Protein AF-A0A9P4R7D5-F1 (afdb_monomer_lite)

Organism: NCBI:txid682080

Structure (mmCIF, N/CA/C/O backbone):
data_AF-A0A9P4R7D5-F1
#
_entry.id   AF-A0A9P4R7D5-F1
#
loop_
_atom_site.group_PDB
_atom_site.id
_atom_site.type_symbol
_atom_site.label_atom_id
_atom_site.label_alt_id
_atom_site.label_comp_id
_atom_site.label_asym_id
_atom_site.label_entity_id
_atom_site.label_seq_id
_atom_site.pdbx_PDB_ins_code
_atom_site.Cartn_x
_atom_site.Cartn_y
_atom_site.Cartn_z
_atom_site.occupancy
_atom_site.B_iso_or_equiv
_atom_site.auth_seq_id
_atom_site.auth_comp_id
_atom_site.auth_asym_id
_atom_site.auth_atom_id
_atom_site.pdbx_PDB_model_num
ATOM 1 N N . HIS A 1 1 ? 1.547 2.127 -14.965 1.00 71.81 1 HIS A N 1
ATOM 2 C CA . HIS A 1 1 ? 1.254 3.257 -14.063 1.00 71.81 1 HIS A CA 1
ATOM 3 C C . HIS A 1 1 ? -0.215 3.496 -13.785 1.00 71.81 1 HIS A C 1
ATOM 5 O O . HIS A 1 1 ? -0.590 3.419 -12.624 1.00 71.81 1 HIS A O 1
ATOM 11 N N . GLU A 1 2 ? -1.041 3.765 -14.800 1.00 81.06 2 GLU A N 1
ATOM 12 C CA . GLU A 1 2 ? -2.438 4.200 -14.597 1.00 81.06 2 GLU A CA 1
ATOM 13 C C . GLU A 1 2 ? -3.284 3.210 -13.784 1.00 81.06 2 GLU A C 1
ATOM 15 O O . GLU A 1 2 ? -4.050 3.630 -12.922 1.00 81.06 2 GLU A O 1
ATOM 20 N N . LEU A 1 3 ? -3.084 1.902 -13.986 1.00 82.81 3 LEU A N 1
ATOM 21 C CA . LEU A 1 3 ? -3.769 0.858 -13.212 1.00 82.81 3 LEU A CA 1
ATOM 22 C C . LEU A 1 3 ? -3.379 0.884 -11.727 1.00 82.81 3 LEU A C 1
ATOM 24 O O . LEU A 1 3 ? -4.254 0.952 -10.879 1.00 82.81 3 LEU A O 1
ATOM 28 N N . ILE A 1 4 ? -2.080 0.964 -11.401 1.00 82.81 4 ILE A N 1
ATOM 29 C CA . ILE A 1 4 ? -1.633 1.088 -10.000 1.00 82.81 4 ILE A CA 1
ATOM 30 C C . ILE A 1 4 ? -2.220 2.358 -9.368 1.00 82.81 4 ILE A C 1
ATOM 32 O O . ILE A 1 4 ? -2.631 2.354 -8.212 1.00 82.81 4 ILE A O 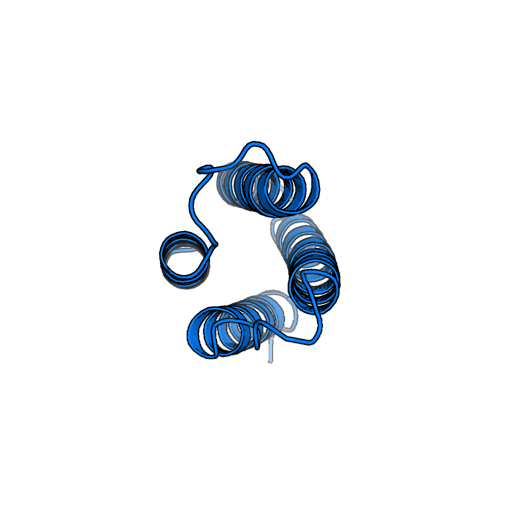1
ATOM 36 N N . GLN A 1 5 ? -2.274 3.461 -10.118 1.00 85.31 5 GLN A N 1
ATOM 37 C CA . GLN A 1 5 ? -2.830 4.714 -9.619 1.00 85.31 5 GLN A CA 1
ATOM 38 C C . GLN A 1 5 ? -4.340 4.627 -9.358 1.00 85.31 5 GLN A C 1
ATOM 40 O O . GLN A 1 5 ? -4.816 5.199 -8.376 1.00 85.31 5 GLN A O 1
ATOM 45 N N . LYS A 1 6 ? -5.078 3.903 -10.207 1.00 87.56 6 LYS A N 1
ATOM 46 C CA . LYS A 1 6 ? -6.494 3.581 -10.003 1.00 87.56 6 LYS A CA 1
ATOM 47 C C . LYS A 1 6 ? -6.682 2.772 -8.718 1.00 87.56 6 LYS A C 1
ATOM 49 O O . LYS A 1 6 ? -7.422 3.218 -7.846 1.00 87.56 6 LYS A O 1
ATOM 54 N N . ASP A 1 7 ? -5.944 1.674 -8.567 1.00 85.69 7 ASP A N 1
ATOM 55 C CA . ASP A 1 7 ? -6.043 0.772 -7.412 1.00 85.69 7 ASP A CA 1
ATOM 56 C C . ASP A 1 7 ? -5.726 1.519 -6.099 1.00 85.69 7 ASP A C 1
ATOM 58 O O . ASP A 1 7 ? -6.418 1.381 -5.092 1.00 85.69 7 ASP A O 1
ATOM 62 N N . LEU A 1 8 ? -4.725 2.409 -6.114 1.00 85.69 8 LEU A N 1
ATOM 63 C CA . LEU A 1 8 ? -4.410 3.282 -4.979 1.00 85.69 8 LEU A CA 1
ATOM 64 C C . LEU A 1 8 ? -5.556 4.242 -4.620 1.00 85.69 8 LEU A C 1
ATOM 66 O O . LEU A 1 8 ? -5.837 4.441 -3.437 1.00 85.69 8 LEU A O 1
ATOM 70 N N . ASN A 1 9 ? -6.227 4.844 -5.601 1.00 86.81 9 ASN A N 1
ATOM 71 C CA . ASN A 1 9 ? -7.353 5.736 -5.317 1.00 86.81 9 ASN A CA 1
ATOM 72 C C . ASN A 1 9 ? -8.530 4.975 -4.689 1.00 86.81 9 ASN A C 1
ATOM 74 O O . ASN A 1 9 ? -9.124 5.467 -3.733 1.00 86.81 9 ASN A O 1
ATOM 78 N N . GLU A 1 10 ? -8.815 3.762 -5.163 1.00 86.50 10 GLU A N 1
ATOM 79 C CA . GLU A 1 10 ? -9.862 2.904 -4.594 1.00 86.50 10 GLU A CA 1
ATOM 80 C C . GLU A 1 10 ? -9.536 2.488 -3.152 1.00 86.50 10 GLU A C 1
ATOM 82 O O . GLU A 1 10 ? -10.408 2.518 -2.281 1.00 86.50 10 GLU A O 1
ATOM 87 N N . ILE A 1 11 ? -8.260 2.203 -2.858 1.00 85.56 11 ILE A N 1
ATOM 88 C CA . ILE A 1 11 ? -7.792 1.981 -1.484 1.00 85.56 11 ILE A CA 1
ATOM 89 C C . ILE A 1 11 ? -8.069 3.216 -0.622 1.00 85.56 11 ILE A C 1
ATOM 91 O O . ILE A 1 11 ? -8.606 3.072 0.472 1.00 85.56 11 ILE A O 1
ATOM 95 N N . TRP A 1 12 ? -7.736 4.423 -1.093 1.00 86.12 12 TRP A N 1
ATOM 96 C CA . TRP A 1 12 ? -7.948 5.663 -0.335 1.00 86.12 12 TRP A CA 1
ATOM 97 C C . TRP A 1 12 ? -9.411 5.900 0.035 1.00 86.12 12 TRP A C 1
ATOM 99 O O . TRP A 1 12 ? -9.690 6.265 1.177 1.00 86.12 12 TRP A O 1
ATOM 109 N N . GLU A 1 13 ? -10.329 5.687 -0.905 1.00 85.12 13 GLU A N 1
ATOM 110 C CA . GLU A 1 13 ? -11.767 5.844 -0.665 1.00 85.12 13 GLU A CA 1
ATOM 111 C C . GLU A 1 13 ? -12.300 4.829 0.350 1.00 85.12 13 GLU A C 1
ATOM 113 O O . GLU A 1 13 ? -13.216 5.135 1.113 1.00 85.12 13 GLU A O 1
ATOM 118 N N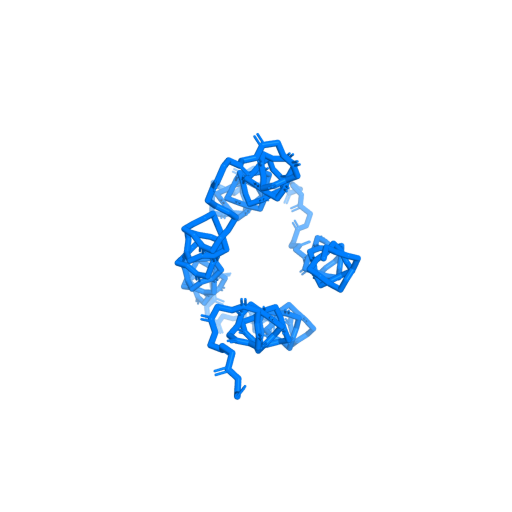 . ALA A 1 14 ? -11.694 3.643 0.401 1.00 81.69 14 ALA A N 1
ATOM 119 C CA . ALA A 1 14 ? -12.057 2.594 1.341 1.00 81.69 14 ALA A CA 1
ATOM 120 C C . ALA A 1 14 ? -11.343 2.707 2.703 1.00 81.69 14 ALA A C 1
ATOM 122 O O . ALA A 1 14 ? -11.701 1.990 3.644 1.00 81.69 14 ALA A O 1
ATOM 123 N N . LEU A 1 15 ? -10.338 3.586 2.842 1.00 80.56 15 LEU A N 1
ATOM 124 C CA . LEU A 1 15 ? -9.662 3.802 4.117 1.00 80.56 15 LEU A CA 1
ATOM 125 C C . LEU 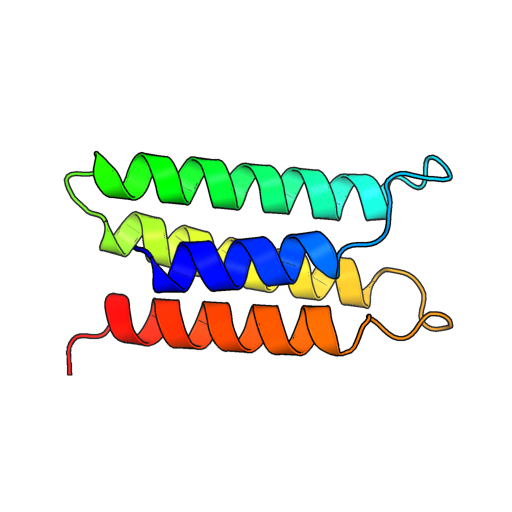A 1 15 ? -10.575 4.549 5.096 1.00 80.56 15 LEU A C 1
ATOM 127 O O . LEU A 1 15 ? -11.207 5.544 4.732 1.00 80.56 15 LEU A O 1
ATOM 131 N N . PRO A 1 16 ? -10.579 4.148 6.380 1.00 73.50 16 PRO A N 1
ATOM 132 C CA . PRO A 1 16 ? -11.329 4.861 7.399 1.00 73.50 16 PRO A CA 1
ATOM 133 C C . PRO A 1 16 ? -10.928 6.349 7.436 1.00 73.50 16 PRO A C 1
ATOM 135 O O . PRO A 1 16 ? -9.749 6.691 7.228 1.00 73.50 16 PRO A O 1
ATOM 138 N N . PRO A 1 17 ? -11.897 7.253 7.670 1.00 71.69 17 PRO A N 1
ATOM 139 C CA . PRO A 1 17 ? -11.612 8.668 7.823 1.00 71.69 17 PRO A CA 1
ATOM 140 C C . PRO A 1 17 ? -10.676 8.889 9.010 1.00 71.69 17 PRO A C 1
ATOM 142 O O . PRO A 1 17 ? -10.610 8.096 9.948 1.00 71.69 17 PRO A O 1
ATOM 145 N N . GLU A 1 18 ? -9.958 10.004 8.977 1.00 67.88 18 GLU A N 1
ATOM 146 C CA . GLU A 1 18 ? -9.049 10.421 10.051 1.00 67.88 18 GLU A CA 1
ATOM 147 C C . GLU A 1 18 ? -9.791 10.785 11.358 1.00 67.88 18 GLU A C 1
ATOM 149 O O . GLU A 1 18 ? -9.169 11.061 12.386 1.00 67.88 18 GLU A O 1
ATOM 154 N N . GLU A 1 19 ? -11.128 10.760 11.336 1.00 57.19 19 GLU A N 1
ATOM 155 C CA . GLU A 1 19 ? -11.983 11.090 12.467 1.00 57.19 19 GLU A CA 1
ATOM 156 C C . GLU A 1 19 ? -11.804 10.100 13.628 1.00 57.19 19 GLU A C 1
ATOM 158 O O . GLU A 1 19 ? -11.948 8.884 13.485 1.00 57.19 19 GLU A O 1
ATOM 163 N N . ASN A 1 20 ? -11.553 10.676 14.808 1.00 54.69 20 ASN A N 1
ATOM 164 C CA . ASN A 1 20 ? -11.382 10.063 16.134 1.00 54.69 20 ASN A CA 1
ATOM 165 C C . ASN A 1 20 ? -9.951 9.794 16.607 1.00 54.69 20 ASN A C 1
ATOM 167 O O . ASN A 1 20 ? -9.778 9.065 17.583 1.00 54.69 20 ASN A O 1
ATOM 171 N N . GLY A 1 21 ? -8.921 10.370 15.971 1.00 58.25 21 GLY A N 1
ATOM 172 C CA . GLY A 1 21 ? -7.567 10.417 16.549 1.00 58.25 21 GLY A CA 1
ATOM 173 C C . GLY A 1 21 ? -6.979 9.044 16.895 1.00 58.25 21 GLY A C 1
ATOM 174 O O . GLY A 1 21 ? -6.077 8.940 17.722 1.00 58.25 21 GLY A O 1
ATOM 175 N N . THR A 1 22 ? -7.511 7.976 16.294 1.00 69.88 22 THR A N 1
ATOM 176 C CA . THR A 1 22 ? -7.097 6.607 16.582 1.00 69.88 22 THR A CA 1
ATOM 177 C C . THR A 1 22 ? -5.784 6.369 15.841 1.00 69.88 22 THR A C 1
ATOM 179 O O . THR A 1 22 ? -5.788 6.339 14.605 1.00 69.88 22 THR A O 1
ATOM 182 N N . PRO A 1 23 ? -4.653 6.168 16.544 1.00 79.31 23 PRO A N 1
ATOM 183 C CA . PRO A 1 23 ? -3.336 6.098 15.907 1.00 79.31 23 PRO A CA 1
ATOM 184 C C . PRO A 1 23 ? -3.237 5.018 14.824 1.00 79.31 23 PRO A C 1
ATOM 186 O O . PRO A 1 23 ? -2.449 5.130 13.890 1.00 79.31 23 PRO A O 1
ATOM 189 N N . ALA A 1 24 ? -4.050 3.967 14.924 1.00 77.25 24 ALA A N 1
ATOM 190 C CA . ALA A 1 24 ? -4.078 2.884 13.956 1.00 77.25 24 ALA A CA 1
ATOM 191 C C . ALA A 1 24 ? -4.671 3.287 12.586 1.00 77.25 24 ALA A C 1
ATOM 193 O O . ALA A 1 24 ? -4.145 2.852 11.562 1.00 77.25 24 ALA A O 1
ATOM 194 N N . TYR A 1 25 ? -5.682 4.165 12.541 1.00 78.94 25 TYR A N 1
ATOM 195 C CA . TYR A 1 25 ? -6.206 4.699 11.274 1.00 78.94 25 TYR A CA 1
ATOM 196 C C . TYR A 1 25 ? -5.203 5.649 10.616 1.00 78.94 25 TYR A C 1
ATOM 198 O O . TYR A 1 25 ? -4.970 5.568 9.409 1.00 78.94 25 TYR A O 1
ATOM 206 N N . LEU A 1 26 ? -4.526 6.471 11.425 1.00 82.88 26 LEU A N 1
ATOM 207 C CA . LEU A 1 26 ? -3.447 7.338 10.953 1.00 82.88 26 LEU A CA 1
ATOM 208 C C . LEU A 1 26 ? -2.312 6.523 10.316 1.00 82.88 26 LEU A C 1
ATOM 210 O O . LEU A 1 26 ? -1.845 6.863 9.232 1.00 82.88 26 LEU A O 1
ATOM 214 N N . ARG A 1 27 ? -1.908 5.405 10.937 1.00 86.00 27 ARG A N 1
ATOM 215 C CA . ARG A 1 27 ? -0.882 4.509 10.373 1.00 86.00 27 ARG A CA 1
ATOM 216 C C . ARG A 1 27 ? -1.251 3.989 8.981 1.00 86.00 27 ARG A C 1
ATOM 218 O O . ARG A 1 27 ? -0.380 3.943 8.117 1.00 86.00 27 ARG A O 1
ATOM 225 N N . CYS A 1 28 ? -2.521 3.654 8.743 1.00 85.94 28 CYS A N 1
ATOM 226 C CA . CYS A 1 28 ? -2.984 3.212 7.424 1.00 85.94 28 CYS A CA 1
ATOM 227 C C . CYS A 1 28 ? -2.850 4.322 6.371 1.00 85.94 28 CYS A C 1
ATOM 229 O O . CYS A 1 28 ? -2.322 4.088 5.285 1.00 85.94 28 CYS A O 1
ATOM 231 N N . ARG A 1 29 ? -3.262 5.551 6.710 1.00 86.38 29 ARG A N 1
ATOM 232 C CA . ARG A 1 29 ? -3.176 6.713 5.809 1.00 86.38 29 ARG A CA 1
ATOM 233 C C . ARG A 1 29 ? -1.738 7.134 5.512 1.00 86.38 29 ARG A C 1
ATOM 235 O O . ARG A 1 29 ? -1.424 7.446 4.366 1.00 86.38 29 ARG A O 1
ATOM 242 N N . VAL A 1 30 ? -0.850 7.087 6.506 1.00 89.06 30 VAL A N 1
ATOM 243 C CA . VAL A 1 30 ? 0.586 7.369 6.323 1.00 89.06 30 VAL A CA 1
ATOM 244 C C . VAL A 1 30 ? 1.232 6.346 5.387 1.00 89.06 30 VAL A C 1
ATOM 246 O O . VAL A 1 30 ? 1.978 6.717 4.476 1.00 89.06 30 VAL A O 1
ATOM 249 N N . LEU A 1 31 ? 0.926 5.060 5.573 1.00 90.50 31 LEU A N 1
ATOM 250 C CA . LEU A 1 31 ? 1.444 4.003 4.709 1.00 90.50 31 LEU A CA 1
ATOM 251 C C . LEU A 1 31 ? 0.925 4.146 3.269 1.00 90.50 31 LEU A C 1
ATOM 253 O O . LEU A 1 31 ? 1.715 4.080 2.329 1.00 90.50 31 LEU A O 1
ATOM 257 N N . TYR A 1 32 ? -0.362 4.460 3.096 1.00 89.00 32 TYR A N 1
ATOM 258 C CA . TYR A 1 32 ? -0.930 4.797 1.788 1.00 89.00 32 TYR A CA 1
ATOM 259 C C . TYR A 1 32 ? -0.229 5.999 1.130 1.00 89.00 32 TYR A C 1
ATOM 261 O O . TYR A 1 32 ? 0.167 5.933 -0.036 1.00 89.00 32 TYR A O 1
ATOM 269 N N . GLY A 1 33 ? -0.019 7.088 1.877 1.00 90.00 33 GLY A N 1
ATOM 270 C CA . GLY A 1 33 ? 0.702 8.260 1.376 1.00 90.00 33 GLY A CA 1
ATOM 271 C C . GLY A 1 33 ? 2.111 7.904 0.896 1.00 90.00 33 GLY A C 1
ATOM 272 O O . GLY A 1 33 ? 2.537 8.346 -0.171 1.00 90.00 33 GLY A O 1
ATOM 273 N N . THR A 1 34 ? 2.789 7.018 1.628 1.00 91.69 34 THR A N 1
ATOM 274 C CA . THR A 1 34 ? 4.111 6.499 1.254 1.00 91.69 34 THR A CA 1
ATOM 275 C C . THR A 1 34 ? 4.054 5.711 -0.058 1.00 91.69 34 THR A C 1
ATOM 277 O O . THR A 1 34 ? 4.860 5.965 -0.952 1.00 91.69 34 THR A O 1
ATOM 280 N N . MET A 1 35 ? 3.068 4.822 -0.229 1.00 90.12 35 MET A N 1
ATOM 281 C CA . MET A 1 35 ? 2.860 4.074 -1.479 1.00 90.12 35 MET A CA 1
ATOM 282 C C . MET A 1 35 ? 2.653 5.003 -2.680 1.00 90.12 35 MET A C 1
ATOM 284 O O . MET A 1 35 ? 3.260 4.799 -3.732 1.00 90.12 35 MET A O 1
ATOM 288 N N . LYS A 1 36 ? 1.865 6.072 -2.513 1.00 90.25 36 LYS A N 1
ATOM 289 C CA . LYS A 1 36 ? 1.637 7.076 -3.562 1.00 90.25 36 LYS A CA 1
ATOM 290 C C . LYS A 1 36 ? 2.921 7.816 -3.947 1.00 90.25 36 LYS A C 1
ATOM 292 O O . LYS A 1 36 ? 3.184 8.009 -5.132 1.00 90.25 36 LYS A O 1
ATOM 297 N N . THR A 1 37 ? 3.753 8.184 -2.971 1.00 90.56 37 THR A N 1
ATOM 298 C CA . THR A 1 37 ? 5.067 8.790 -3.240 1.00 90.56 37 THR A CA 1
ATOM 299 C C . THR A 1 37 ? 6.006 7.825 -3.962 1.00 90.56 37 THR A C 1
ATOM 301 O O . THR A 1 37 ? 6.747 8.242 -4.849 1.00 90.56 37 THR A O 1
ATOM 304 N N . PHE A 1 38 ? 5.987 6.536 -3.616 1.00 89.12 38 PHE A N 1
ATOM 305 C CA . PHE A 1 38 ? 6.777 5.530 -4.328 1.00 89.12 38 PHE A CA 1
ATOM 306 C C . PHE A 1 38 ? 6.313 5.381 -5.775 1.00 89.12 38 PHE A C 1
ATOM 308 O O . PHE A 1 38 ? 7.153 5.370 -6.667 1.00 89.12 38 PHE A O 1
ATOM 315 N N . LEU A 1 39 ? 5.004 5.374 -6.037 1.00 87.75 39 LEU A N 1
ATOM 316 C CA . LEU A 1 39 ? 4.496 5.320 -7.408 1.00 87.75 39 LEU A CA 1
ATOM 317 C C . LEU A 1 39 ? 4.978 6.512 -8.251 1.00 87.75 39 LEU A C 1
ATOM 319 O O . LEU A 1 39 ? 5.436 6.317 -9.371 1.00 87.75 39 LEU A O 1
ATOM 323 N N . GLN A 1 40 ? 4.966 7.726 -7.697 1.00 87.81 40 GLN A N 1
ATOM 324 C CA . GLN A 1 40 ? 5.513 8.909 -8.379 1.00 87.81 40 GLN A CA 1
ATOM 325 C C . GLN A 1 40 ? 7.018 8.786 -8.658 1.00 87.81 40 GLN A C 1
ATOM 327 O O . GLN A 1 40 ? 7.511 9.270 -9.672 1.00 87.81 40 GLN A O 1
ATOM 332 N N . LYS A 1 41 ? 7.768 8.129 -7.765 1.00 86.31 41 LYS A N 1
ATOM 333 C CA . LYS A 1 41 ? 9.196 7.856 -7.977 1.00 86.31 41 LYS A CA 1
ATOM 334 C C . LYS A 1 41 ? 9.436 6.782 -9.031 1.00 86.31 41 LYS A C 1
ATOM 336 O O . LYS A 1 41 ? 10.475 6.836 -9.679 1.00 86.31 41 LYS A O 1
ATOM 341 N N . ALA A 1 42 ? 8.515 5.835 -9.219 1.00 85.94 42 ALA A N 1
ATOM 342 C CA . ALA A 1 42 ? 8.642 4.806 -10.249 1.00 85.94 42 ALA A CA 1
ATOM 343 C C . ALA A 1 42 ? 8.716 5.417 -11.659 1.00 85.94 42 ALA A C 1
ATOM 345 O O . ALA A 1 42 ? 9.493 4.924 -12.469 1.00 85.94 42 ALA A O 1
ATOM 346 N N . ASP A 1 43 ? 8.008 6.526 -11.916 1.00 81.00 43 ASP A N 1
ATOM 347 C CA . ASP A 1 43 ? 8.065 7.257 -13.198 1.00 81.00 43 ASP A CA 1
ATOM 348 C C . ASP A 1 43 ? 9.454 7.832 -13.510 1.00 81.00 43 ASP A C 1
ATOM 350 O O . ASP A 1 43 ? 9.813 8.026 -14.668 1.00 81.00 43 ASP A O 1
ATOM 354 N N . MET A 1 44 ? 10.236 8.124 -12.470 1.00 84.75 44 MET A N 1
ATOM 355 C CA . MET A 1 44 ? 11.571 8.720 -12.577 1.00 84.75 44 MET A CA 1
ATOM 356 C C . MET A 1 44 ? 12.687 7.717 -12.249 1.00 84.75 44 MET A C 1
ATOM 358 O O . MET A 1 44 ? 13.861 8.087 -12.223 1.00 84.75 44 MET A O 1
ATOM 362 N N . SER A 1 45 ? 12.336 6.465 -11.948 1.00 85.62 45 SER A N 1
ATOM 363 C CA . SER A 1 45 ? 13.285 5.440 -11.521 1.00 85.62 45 SER A CA 1
ATOM 364 C C . SER A 1 45 ? 13.957 4.797 -12.727 1.00 85.62 45 SER A C 1
ATOM 366 O O . SER A 1 45 ? 13.302 4.447 -13.705 1.00 85.62 45 SER A O 1
ATOM 368 N N . SER A 1 46 ? 15.264 4.555 -12.626 1.00 84.50 46 SER A N 1
ATOM 369 C CA . SER A 1 46 ? 15.987 3.696 -13.571 1.00 84.50 46 SER A CA 1
ATOM 370 C C . SER A 1 46 ? 15.629 2.213 -13.422 1.00 84.50 46 SER A C 1
ATOM 372 O O . SER A 1 46 ? 15.957 1.417 -14.296 1.00 84.50 46 SER A O 1
ATOM 374 N N . ASP A 1 47 ? 14.961 1.848 -12.324 1.00 84.38 47 ASP A N 1
ATOM 375 C CA . ASP A 1 47 ? 14.476 0.500 -12.031 1.00 84.38 47 ASP A CA 1
ATOM 376 C C . ASP A 1 47 ? 13.065 0.579 -11.411 1.00 84.38 47 ASP A C 1
ATOM 378 O O . ASP A 1 47 ? 12.910 0.640 -10.183 1.00 84.38 47 ASP A O 1
ATOM 382 N N . PRO A 1 48 ? 12.016 0.697 -12.244 1.00 84.56 48 PRO A N 1
ATOM 383 C CA . PRO A 1 48 ? 10.633 0.767 -11.778 1.00 84.56 48 PRO A CA 1
ATOM 384 C C . PRO A 1 48 ? 10.155 -0.530 -11.110 1.00 84.56 48 PRO A C 1
ATOM 386 O O . PRO A 1 48 ? 9.343 -0.472 -10.189 1.00 84.56 48 PRO A O 1
ATOM 389 N N . GLU A 1 49 ? 10.684 -1.689 -11.512 1.00 86.25 49 GLU A N 1
ATOM 390 C CA . GLU A 1 49 ? 10.314 -3.000 -10.959 1.00 86.25 49 GLU A CA 1
ATOM 391 C C . GLU A 1 49 ? 10.620 -3.094 -9.465 1.00 86.25 49 GLU A C 1
ATOM 393 O O . GLU A 1 49 ? 9.765 -3.517 -8.680 1.00 86.25 49 GLU A O 1
ATOM 398 N N . LYS A 1 50 ? 11.798 -2.619 -9.035 1.00 87.50 50 LYS A N 1
ATOM 399 C CA . LYS A 1 50 ? 12.119 -2.515 -7.603 1.00 87.50 50 LYS A CA 1
ATOM 400 C C . LYS A 1 50 ? 11.129 -1.635 -6.851 1.00 87.50 50 LYS A C 1
ATOM 402 O O . LYS A 1 50 ? 10.741 -1.968 -5.734 1.00 87.50 50 LYS A O 1
ATOM 407 N N . VAL A 1 51 ? 10.700 -0.527 -7.451 1.00 88.00 51 VAL A N 1
ATOM 408 C CA . VAL A 1 51 ? 9.732 0.380 -6.821 1.00 88.00 51 VAL A CA 1
ATOM 409 C C . VAL A 1 51 ? 8.369 -0.295 -6.685 1.00 88.00 51 VAL A C 1
ATOM 411 O O . VAL A 1 51 ? 7.753 -0.221 -5.622 1.00 88.00 51 VAL A O 1
ATOM 414 N N . TYR A 1 52 ? 7.926 -1.021 -7.710 1.00 87.88 52 TYR A N 1
ATOM 415 C CA . TYR A 1 52 ? 6.702 -1.814 -7.643 1.00 87.88 52 TYR A CA 1
ATOM 416 C C . TYR A 1 52 ? 6.795 -2.919 -6.585 1.00 87.88 52 TYR A C 1
ATOM 418 O O . TYR A 1 52 ? 5.836 -3.142 -5.847 1.00 87.88 52 TYR A O 1
ATOM 426 N N . PHE A 1 53 ? 7.952 -3.566 -6.434 1.00 88.38 53 PHE A N 1
ATOM 427 C CA . PHE A 1 53 ? 8.153 -4.579 -5.398 1.00 88.38 53 PHE A CA 1
ATOM 428 C C . PHE A 1 53 ? 8.015 -3.999 -3.984 1.00 88.38 53 PHE A C 1
ATOM 430 O O . PHE A 1 53 ? 7.403 -4.619 -3.112 1.00 88.38 53 PHE A O 1
ATOM 437 N N . GLU A 1 54 ? 8.515 -2.784 -3.754 1.00 90.12 54 GLU A N 1
ATOM 438 C CA . GLU A 1 54 ? 8.306 -2.076 -2.487 1.00 90.12 54 GLU A CA 1
ATOM 439 C C . GLU A 1 54 ? 6.833 -1.686 -2.279 1.00 90.12 54 GLU A C 1
ATOM 441 O O . GLU A 1 54 ? 6.307 -1.859 -1.179 1.00 90.12 54 GLU A O 1
ATOM 446 N N . ILE A 1 55 ? 6.124 -1.250 -3.330 1.00 89.56 55 ILE A N 1
ATOM 447 C CA . ILE A 1 55 ? 4.671 -0.997 -3.267 1.00 89.56 55 ILE A CA 1
ATOM 448 C C . ILE A 1 55 ? 3.912 -2.267 -2.868 1.00 89.56 55 ILE A C 1
ATOM 450 O O . ILE A 1 55 ? 3.056 -2.203 -1.986 1.00 89.56 55 ILE A O 1
ATOM 454 N N . LYS A 1 56 ? 4.271 -3.429 -3.427 1.00 89.75 56 LYS A N 1
ATOM 455 C CA . LYS A 1 56 ? 3.688 -4.723 -3.041 1.00 89.75 56 LYS A CA 1
ATOM 456 C C . LYS A 1 56 ? 3.886 -5.026 -1.553 1.00 89.75 56 LYS A C 1
ATOM 458 O O . LYS A 1 56 ? 2.942 -5.429 -0.874 1.00 89.75 56 LYS A O 1
ATOM 463 N N . LYS A 1 57 ? 5.100 -4.829 -1.025 1.00 91.25 57 LYS A N 1
ATOM 464 C CA . LYS A 1 57 ? 5.378 -5.040 0.407 1.00 91.25 57 LYS A CA 1
ATOM 465 C C . LYS A 1 57 ? 4.533 -4.119 1.282 1.00 91.25 57 LYS A C 1
ATOM 467 O O . LYS A 1 57 ? 3.933 -4.583 2.247 1.00 91.25 57 LYS A O 1
ATOM 472 N N . MET A 1 58 ? 4.457 -2.838 0.924 1.00 91.94 58 MET A N 1
ATOM 473 C CA . MET A 1 58 ? 3.661 -1.855 1.659 1.00 91.94 58 MET A CA 1
ATOM 474 C C . MET A 1 58 ? 2.163 -2.177 1.615 1.00 91.94 58 MET A C 1
ATOM 476 O O . MET A 1 58 ? 1.502 -2.063 2.643 1.00 91.94 58 MET A O 1
ATOM 480 N N . ALA A 1 59 ? 1.636 -2.651 0.482 1.00 89.19 59 ALA A N 1
ATOM 481 C CA . ALA A 1 59 ? 0.245 -3.091 0.363 1.00 89.19 59 ALA A CA 1
ATOM 482 C C . ALA A 1 59 ? -0.071 -4.255 1.318 1.00 89.19 59 ALA A C 1
ATOM 484 O O . ALA A 1 59 ? -1.086 -4.232 2.017 1.00 89.19 59 ALA A O 1
ATOM 485 N N . LYS A 1 60 ? 0.839 -5.232 1.434 1.00 89.88 60 LYS A N 1
ATOM 486 C CA . LYS A 1 60 ? 0.707 -6.323 2.410 1.00 89.88 60 LYS A CA 1
ATOM 487 C C . LYS A 1 60 ? 0.682 -5.800 3.851 1.00 89.88 60 LYS A C 1
ATOM 489 O O . LYS A 1 60 ? -0.195 -6.183 4.621 1.00 89.88 60 LYS A O 1
ATOM 494 N N . THR A 1 61 ? 1.587 -4.888 4.205 1.00 90.81 61 THR A N 1
ATOM 495 C CA . THR A 1 61 ? 1.593 -4.259 5.537 1.00 90.81 61 THR A CA 1
ATOM 496 C C . THR A 1 61 ? 0.319 -3.447 5.795 1.00 90.81 61 THR A C 1
ATOM 498 O O . THR A 1 61 ? -0.220 -3.475 6.899 1.00 90.81 61 THR A O 1
ATOM 501 N N . LEU A 1 62 ? -0.218 -2.763 4.781 1.00 88.44 62 LEU A N 1
ATOM 502 C CA . LEU A 1 62 ? -1.477 -2.026 4.896 1.00 88.44 62 LEU A CA 1
ATOM 503 C C . LEU A 1 62 ? -2.651 -2.971 5.173 1.00 88.44 62 LEU A C 1
ATOM 505 O O . LEU A 1 62 ? -3.482 -2.673 6.029 1.00 88.44 62 LEU A O 1
ATOM 509 N N . ARG A 1 63 ? -2.678 -4.143 4.527 1.00 87.31 63 ARG A N 1
ATOM 510 C CA . ARG A 1 63 ? -3.656 -5.202 4.813 1.00 87.31 63 ARG A CA 1
ATOM 511 C C . ARG A 1 63 ? -3.589 -5.661 6.267 1.00 87.31 63 ARG A C 1
ATOM 513 O O . ARG A 1 63 ? -4.626 -5.770 6.914 1.00 87.31 63 ARG A O 1
ATOM 520 N N . GLU A 1 64 ? -2.387 -5.896 6.785 1.00 86.81 64 GLU A N 1
ATOM 521 C CA . GLU A 1 64 ? -2.167 -6.294 8.182 1.00 86.81 64 GLU A CA 1
ATOM 522 C C . GLU A 1 64 ? -2.651 -5.205 9.155 1.00 86.81 64 GLU A C 1
ATOM 524 O O . GLU A 1 64 ? -3.303 -5.504 10.156 1.00 86.81 64 GLU A O 1
ATOM 529 N N . TYR A 1 65 ? -2.404 -3.929 8.845 1.00 85.44 65 TYR A N 1
ATOM 530 C CA . TYR A 1 65 ? -2.896 -2.812 9.656 1.00 85.44 65 TYR A CA 1
ATOM 531 C C . TYR A 1 65 ? -4.419 -2.700 9.636 1.00 85.44 65 TYR A C 1
ATOM 533 O O . TYR A 1 65 ? -5.016 -2.480 10.688 1.00 85.44 65 TYR A O 1
ATOM 541 N N . LEU A 1 66 ? -5.050 -2.898 8.479 1.00 80.81 66 LEU A N 1
ATOM 542 C CA . LEU A 1 66 ? -6.506 -2.940 8.359 1.00 80.81 66 LEU A CA 1
ATOM 543 C C . LEU A 1 66 ? -7.107 -4.131 9.114 1.00 80.81 66 LEU A C 1
ATOM 545 O O . LEU A 1 66 ? -8.096 -3.966 9.817 1.00 80.81 66 LEU A O 1
ATOM 549 N N . GLN A 1 67 ? -6.485 -5.310 9.056 1.00 79.88 67 GLN A N 1
ATOM 550 C CA . GLN A 1 67 ? -6.904 -6.478 9.843 1.00 79.88 67 GLN A CA 1
ATOM 551 C C . GLN A 1 67 ? -6.802 -6.240 11.351 1.00 79.88 67 GLN A C 1
ATOM 553 O O . GLN A 1 67 ? -7.629 -6.735 12.114 1.00 79.88 67 GLN A O 1
ATOM 558 N N . ALA A 1 68 ? -5.820 -5.453 11.786 1.00 80.38 68 ALA A N 1
ATOM 559 C CA . ALA A 1 68 ? -5.645 -5.097 13.187 1.00 80.38 68 ALA A CA 1
ATOM 560 C C . ALA A 1 68 ? -6.638 -4.028 13.690 1.00 80.38 68 ALA A C 1
ATOM 562 O O . ALA A 1 68 ? -6.675 -3.757 14.892 1.00 80.38 68 ALA A O 1
ATOM 563 N N . LEU A 1 69 ? -7.446 -3.407 12.818 1.00 75.81 69 LEU A N 1
ATOM 564 C CA . LEU A 1 69 ? -8.291 -2.245 13.132 1.00 75.81 69 LEU A CA 1
ATOM 565 C C . LEU A 1 69 ? -9.638 -2.552 13.821 1.00 75.81 69 LEU A C 1
ATOM 567 O O . LEU A 1 69 ? -10.615 -1.828 13.660 1.00 75.81 69 LEU A O 1
ATOM 571 N N . SER A 1 70 ? -9.617 -3.513 14.745 1.00 57.22 70 SER A N 1
ATOM 572 C CA . SER A 1 70 ? -10.726 -4.015 15.572 1.00 57.22 70 SER A CA 1
ATOM 573 C C . SER A 1 70 ? -11.496 -5.187 14.943 1.00 57.22 70 SER A C 1
ATOM 575 O O . SER A 1 70 ? -12.086 -5.029 13.878 1.00 57.22 70 SER A O 1
ATOM 577 N N . PRO A 1 71 ? -11.581 -6.348 15.622 1.00 55.25 71 PRO A N 1
ATOM 578 C CA . PRO A 1 71 ? -12.331 -7.515 15.144 1.00 55.25 71 PRO A CA 1
ATOM 579 C C . PRO A 1 71 ? -13.850 -7.283 15.043 1.00 55.25 71 PRO A C 1
ATOM 581 O O . PRO A 1 71 ? -14.537 -8.059 14.385 1.00 55.25 71 PRO A O 1
ATOM 584 N N . GLU A 1 72 ? -14.381 -6.221 15.662 1.00 55.28 72 GLU A N 1
ATOM 585 C CA . GLU A 1 72 ? -15.805 -5.853 15.583 1.00 55.28 72 GLU A CA 1
ATOM 586 C C . GLU A 1 72 ? -16.153 -5.031 14.336 1.00 55.28 72 GLU A C 1
ATOM 588 O O . GLU A 1 72 ? -17.297 -5.035 13.881 1.00 55.28 72 GLU A O 1
ATOM 593 N N . LYS A 1 73 ? -15.171 -4.325 13.765 1.00 56.47 73 LYS A N 1
ATOM 594 C CA . LYS A 1 73 ? -15.328 -3.574 12.521 1.00 56.47 73 LYS A CA 1
ATOM 595 C C . LYS A 1 73 ? -14.632 -4.369 11.438 1.00 56.47 73 LYS A C 1
ATOM 597 O O . LYS A 1 73 ? -13.443 -4.203 11.194 1.00 56.47 73 LYS A O 1
ATOM 602 N N . SER A 1 74 ? -15.389 -5.274 10.826 1.00 57.47 74 SER A N 1
ATOM 603 C CA . SER A 1 74 ? -14.972 -5.939 9.596 1.00 57.47 74 SER A CA 1
ATOM 604 C C . SER A 1 74 ? -14.340 -4.904 8.666 1.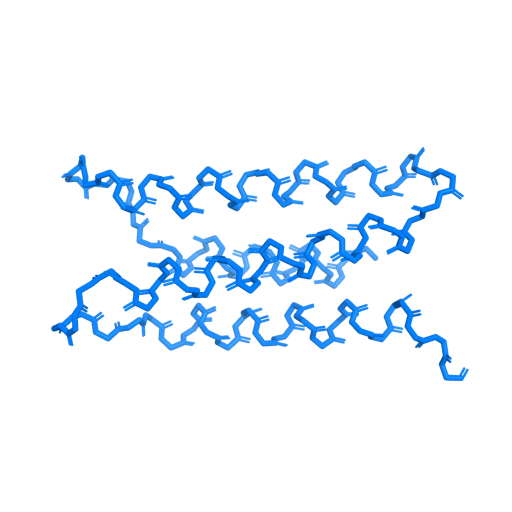00 57.47 74 SER A C 1
ATOM 606 O O . SER A 1 74 ? -14.908 -3.836 8.429 1.00 57.47 74 SER A O 1
ATOM 608 N N . ILE A 1 75 ? -13.124 -5.203 8.203 1.00 65.44 75 ILE A N 1
ATOM 609 C CA . ILE A 1 75 ? -12.423 -4.373 7.222 1.00 65.44 75 ILE A CA 1
ATOM 610 C C . ILE A 1 75 ? -13.412 -4.076 6.099 1.00 65.44 75 ILE A C 1
ATOM 612 O O . ILE A 1 75 ? -14.084 -5.016 5.654 1.00 65.44 75 ILE A O 1
ATOM 616 N N . PRO A 1 76 ? -13.518 -2.823 5.623 1.00 71.12 76 PRO A N 1
ATOM 617 C CA . PRO A 1 76 ? -14.316 -2.538 4.446 1.00 71.12 76 PRO A CA 1
ATOM 618 C C . PRO A 1 76 ? -13.887 -3.500 3.340 1.00 71.12 76 PRO A C 1
ATOM 620 O O . PRO A 1 76 ? -12.734 -3.473 2.916 1.00 71.12 76 PRO A O 1
ATOM 623 N N . LYS A 1 77 ? -14.788 -4.395 2.914 1.00 74.81 77 LYS A N 1
ATOM 624 C CA . LYS A 1 77 ? -14.488 -5.428 1.909 1.00 74.81 77 LYS A CA 1
ATOM 625 C C . LYS A 1 77 ? -13.826 -4.811 0.671 1.00 74.81 77 LYS A C 1
ATOM 627 O O . LYS A 1 77 ? -12.850 -5.340 0.164 1.00 74.81 77 LYS A O 1
ATOM 632 N N . GLN A 1 78 ? -14.288 -3.621 0.302 1.00 78.56 78 GLN A N 1
ATOM 633 C CA . GLN A 1 78 ? -13.738 -2.796 -0.765 1.00 78.56 78 GLN A CA 1
ATOM 634 C C . GLN A 1 78 ? -12.240 -2.479 -0.603 1.00 78.56 78 GLN A C 1
ATOM 636 O O . GLN A 1 78 ? -11.515 -2.505 -1.586 1.00 78.56 78 GLN A O 1
ATOM 641 N N . ALA A 1 79 ? -11.747 -2.235 0.617 1.00 77.81 79 ALA A N 1
ATOM 642 C CA . ALA A 1 79 ? -10.322 -2.001 0.860 1.00 77.81 79 ALA A CA 1
ATOM 643 C C . ALA A 1 79 ? -9.494 -3.274 0.641 1.00 77.81 79 ALA A C 1
ATOM 645 O O . ALA A 1 79 ? -8.367 -3.204 0.162 1.00 77.81 79 ALA A O 1
ATOM 646 N N . VAL A 1 80 ? -10.044 -4.438 1.001 1.00 81.06 80 VAL A N 1
ATOM 647 C CA . VAL A 1 80 ? -9.384 -5.734 0.789 1.00 81.06 80 VAL A CA 1
ATOM 648 C C . VAL A 1 80 ? -9.345 -6.070 -0.697 1.00 81.06 80 VAL A C 1
ATOM 650 O O . VAL A 1 80 ? -8.278 -6.408 -1.199 1.00 81.06 80 VAL A O 1
ATOM 653 N N . ASP A 1 81 ? -10.474 -5.912 -1.388 1.00 85.19 81 ASP A N 1
ATOM 654 C CA . ASP A 1 81 ? -10.586 -6.164 -2.824 1.00 85.19 81 ASP A CA 1
ATOM 655 C C . ASP A 1 81 ? -9.624 -5.244 -3.606 1.00 85.19 81 ASP A C 1
ATOM 657 O O . ASP A 1 81 ? -8.849 -5.724 -4.429 1.00 85.19 81 ASP A O 1
ATOM 661 N N . ALA A 1 82 ? -9.561 -3.949 -3.268 1.00 85.75 82 ALA A N 1
ATOM 662 C CA . ALA A 1 82 ? -8.640 -3.002 -3.904 1.00 85.75 82 ALA A CA 1
ATOM 663 C C . ALA A 1 82 ? -7.154 -3.307 -3.614 1.00 85.75 82 ALA A C 1
ATOM 665 O O . ALA A 1 82 ? -6.291 -3.101 -4.467 1.00 85.75 82 ALA A O 1
ATOM 666 N N . LEU A 1 83 ? -6.828 -3.834 -2.426 1.00 86.62 83 LEU A N 1
ATOM 667 C CA . LEU A 1 83 ? -5.471 -4.302 -2.111 1.00 86.62 83 LEU A CA 1
ATOM 668 C C . LEU A 1 83 ? -5.088 -5.560 -2.902 1.00 86.62 83 LEU A C 1
ATOM 670 O O . LEU A 1 83 ? -3.939 -5.676 -3.331 1.00 86.62 83 LEU A O 1
ATOM 674 N N . ASP A 1 84 ? -6.032 -6.481 -3.104 1.00 87.62 84 ASP A N 1
ATOM 675 C CA . ASP A 1 84 ? -5.827 -7.679 -3.923 1.00 87.62 84 ASP A CA 1
ATOM 676 C C . ASP A 1 84 ? -5.665 -7.314 -5.409 1.00 87.62 84 ASP A C 1
ATOM 678 O O . ASP A 1 84 ? -4.798 -7.865 -6.095 1.00 87.62 84 ASP A O 1
ATOM 682 N N . GLU A 1 85 ? -6.441 -6.352 -5.915 1.00 88.12 85 GLU A N 1
ATOM 683 C CA . GLU A 1 85 ? -6.265 -5.809 -7.268 1.00 88.12 85 GLU A CA 1
ATOM 684 C C . GLU A 1 85 ? -4.896 -5.140 -7.433 1.00 88.12 85 GLU A C 1
ATOM 686 O O . GLU A 1 85 ? -4.166 -5.491 -8.364 1.00 88.12 85 GLU A O 1
ATOM 69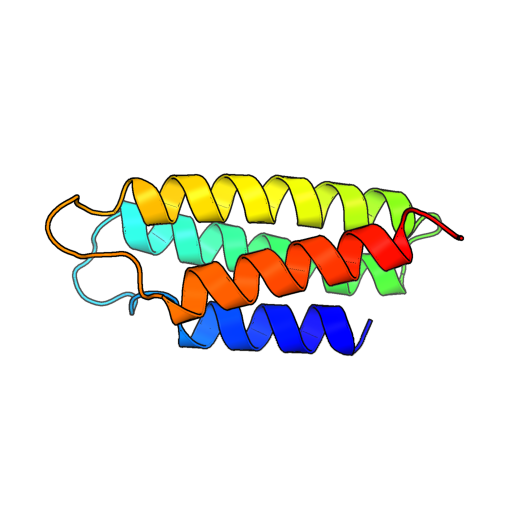1 N N . LEU A 1 86 ? -4.484 -4.297 -6.479 1.00 87.50 86 LEU A N 1
ATOM 692 C CA . LEU A 1 86 ? -3.160 -3.673 -6.478 1.00 87.50 86 LEU A CA 1
ATOM 693 C C . LEU A 1 86 ? -2.034 -4.716 -6.530 1.00 87.50 86 LEU A C 1
ATOM 695 O O . LEU A 1 86 ? -1.091 -4.577 -7.314 1.00 87.50 86 LEU A O 1
ATOM 699 N N . GLU A 1 87 ? -2.108 -5.767 -5.709 1.00 88.00 87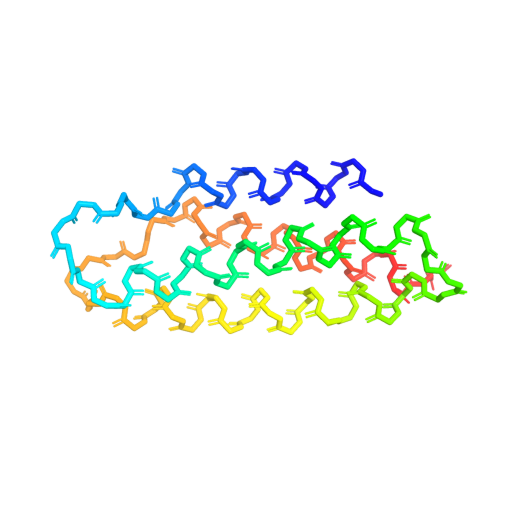 GLU A N 1
ATOM 700 C CA . GLU A 1 87 ? -1.093 -6.823 -5.690 1.00 88.00 87 GLU A CA 1
ATOM 701 C C . GLU A 1 87 ? -1.032 -7.575 -7.028 1.00 88.00 87 GLU A C 1
ATOM 703 O O . GLU A 1 87 ? 0.061 -7.838 -7.540 1.00 88.00 87 GLU A O 1
ATOM 708 N N . ASN A 1 88 ? -2.184 -7.868 -7.634 1.00 88.06 88 ASN A N 1
ATOM 709 C CA . ASN A 1 88 ? -2.263 -8.503 -8.947 1.00 88.06 88 ASN A CA 1
ATOM 710 C C . ASN A 1 88 ? -1.697 -7.611 -10.058 1.00 88.06 88 ASN A C 1
ATOM 712 O O . ASN A 1 88 ? -0.905 -8.083 -10.878 1.00 88.06 88 ASN A O 1
ATOM 716 N N . THR A 1 89 ? -2.065 -6.328 -10.080 1.00 87.12 89 THR A N 1
ATOM 717 C CA . THR A 1 89 ? -1.542 -5.338 -11.030 1.00 87.12 89 THR A CA 1
ATOM 718 C C . THR A 1 89 ? -0.023 -5.244 -10.919 1.00 87.12 89 THR A C 1
ATOM 720 O O . THR A 1 89 ? 0.681 -5.319 -11.925 1.00 87.12 89 THR A O 1
ATOM 723 N N . VAL A 1 90 ? 0.499 -5.148 -9.695 1.00 85.25 90 VAL A N 1
ATOM 724 C CA . VAL A 1 90 ? 1.939 -5.088 -9.436 1.00 85.25 90 VAL A CA 1
ATOM 725 C C . VAL A 1 90 ? 2.647 -6.383 -9.852 1.00 85.25 90 VAL A C 1
ATOM 727 O O . VAL A 1 90 ? 3.702 -6.320 -10.480 1.00 85.25 90 VAL A O 1
ATOM 730 N N . MET A 1 91 ? 2.075 -7.560 -9.579 1.00 84.94 91 MET A N 1
ATOM 731 C CA . MET A 1 91 ? 2.667 -8.832 -10.011 1.00 84.94 91 MET A CA 1
ATOM 732 C C . MET A 1 91 ? 2.761 -8.954 -11.534 1.00 84.94 91 MET A C 1
ATOM 734 O O . MET A 1 91 ? 3.790 -9.408 -12.027 1.00 84.94 91 MET A O 1
ATOM 738 N N . ARG A 1 92 ? 1.752 -8.489 -12.282 1.00 84.38 92 ARG A N 1
ATOM 739 C CA . ARG A 1 92 ? 1.794 -8.456 -13.758 1.00 84.38 92 ARG A CA 1
ATOM 740 C C . ARG A 1 92 ? 2.863 -7.516 -14.317 1.00 84.38 92 ARG A C 1
ATOM 742 O O . ARG A 1 92 ? 3.264 -7.677 -15.461 1.00 84.38 92 ARG A O 1
ATOM 749 N N . LEU A 1 93 ? 3.280 -6.516 -13.541 1.00 80.38 93 LEU A N 1
ATOM 750 C CA . LEU A 1 93 ? 4.277 -5.529 -13.958 1.00 80.38 93 LEU A CA 1
ATOM 751 C C . LEU A 1 93 ? 5.711 -5.921 -13.582 1.00 80.38 93 LEU A C 1
ATOM 753 O O . LEU A 1 93 ? 6.637 -5.424 -14.209 1.00 80.38 93 LEU A O 1
ATOM 757 N N . ILE A 1 94 ? 5.897 -6.780 -12.573 1.00 76.62 94 ILE A N 1
ATOM 758 C CA . ILE A 1 94 ? 7.220 -7.259 -12.127 1.00 76.62 94 ILE A CA 1
ATOM 759 C C . ILE A 1 94 ? 7.565 -8.623 -12.738 1.00 76.62 94 ILE A C 1
ATOM 761 O O . ILE A 1 94 ? 8.735 -8.946 -12.911 1.00 76.62 94 ILE A O 1
ATOM 765 N N . VAL A 1 95 ? 6.564 -9.450 -13.046 1.00 66.75 95 VAL A N 1
ATOM 766 C CA . VAL A 1 95 ? 6.769 -10.725 -13.736 1.00 66.75 95 VAL A CA 1
ATOM 767 C C . VAL A 1 95 ? 6.366 -10.526 -15.195 1.00 66.75 95 VAL A C 1
ATOM 769 O O . VAL A 1 95 ? 5.167 -10.567 -15.485 1.00 66.75 95 VAL A O 1
ATOM 772 N N . PRO A 1 96 ? 7.314 -10.288 -16.120 1.00 50.41 96 PRO A N 1
ATOM 773 C CA . PRO A 1 96 ? 6.994 -10.376 -17.531 1.00 50.41 96 PRO A CA 1
ATOM 774 C C . PRO A 1 96 ? 6.662 -11.843 -17.819 1.00 50.41 96 PRO A C 1
ATOM 776 O O . PRO A 1 96 ? 7.457 -12.738 -17.523 1.00 50.41 96 PRO A O 1
ATOM 779 N N . GLY A 1 97 ? 5.447 -12.084 -18.309 1.00 49.22 97 GLY A N 1
ATOM 780 C CA . GLY A 1 97 ? 5.130 -13.339 -18.989 1.00 49.22 97 GLY A CA 1
ATOM 781 C C . GLY A 1 97 ? 5.993 -13.512 -20.230 1.00 49.22 97 GLY A C 1
ATOM 782 O O . GLY A 1 97 ? 6.325 -12.479 -20.857 1.00 49.22 97 GLY A O 1
#

Sequence (97 aa):
HELIQKDLNEIWEALPPEENGTPAYLRCRVLYGTMKTFLQKADMSSDPEKVYFEIKKMAKTLREYLQALSPEKSIPKQAVDALDELENTVMRLIVPG

Secondary structure (DSSP, 8-state):
-HHHHHHHHHHHHHSPPSTT--HHHHHHHHHHHHHHHHHHHHTT-S-HHHHHHHHHHHHHHHHHHHHTS-TTS---HHHHHHHHHHHHHHHHHHS--

pLDDT: mean 81.09, std 10.5, range [49.22, 91.94]

Radius of gyration: 13.46 Å; chains: 1; bounding box: 32×24×36 Å

Foldseek 3Di:
DVQLVVLLVLLVVQQDDPPPVDVLSVVLVVLSVVLVVLCVVLVVDPCNLVSLVVSLVSLVVSVVSQVVPDPVDDRRVSNVVSSVSSNVVSCCVNDPD